Protein AF-A0A2D6QBA5-F1 (afdb_monomer_lite)

Sequence (80 aa):
MLFLALLLPQPPQEPLPTDLGTTVVTPTLSPGDQFDAPYATSVVDQAELDAKAYRTLPQALRNIPGILVQETALGHGSPY

pLDDT: mean 83.5, std 14.15, range [43.34, 96.56]

Foldseek 3Di:
DDDDDPPDPDDPDDPDPPDPDDWDCVQPVDTDDCVPRPDNDDDQDPVNCVVPVDPDPLSSCCPPPPDDRDDDDVPNPDPD

Secondary structure (DSSP, 8-state):
-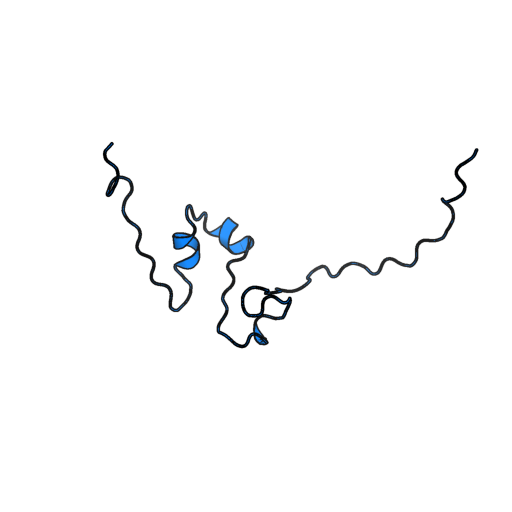----S-SPPP--PPPPS----EE-TTTSS-EEGGG-SS------HHHHHHHT-SSHHHHHTTSTT----PPPTTSS---

Structure (mmCIF, N/CA/C/O backbone):
data_AF-A0A2D6QBA5-F1
#
_entry.id   AF-A0A2D6QBA5-F1
#
loop_
_atom_site.group_PDB
_atom_site.id
_atom_site.type_symbol
_atom_site.label_atom_id
_atom_site.label_alt_id
_atom_site.label_comp_id
_atom_site.label_asym_id
_atom_site.label_entity_id
_atom_site.label_seq_id
_atom_site.pdbx_PDB_ins_code
_atom_site.Cartn_x
_atom_site.Cartn_y
_atom_site.Cartn_z
_atom_site.occupancy
_atom_site.B_iso_or_equiv
_atom_site.auth_seq_id
_atom_site.auth_comp_id
_atom_site.auth_asym_id
_atom_site.auth_atom_id
_atom_site.pdbx_PDB_model_num
ATOM 1 N N . MET A 1 1 ? -35.152 27.129 -34.914 1.00 43.34 1 MET A N 1
ATOM 2 C CA . MET A 1 1 ? -33.913 26.494 -35.408 1.00 43.34 1 MET A CA 1
ATOM 3 C C . MET A 1 1 ? -33.802 25.139 -34.738 1.00 43.34 1 MET A C 1
ATOM 5 O O . MET A 1 1 ? -33.613 25.086 -33.532 1.00 43.34 1 MET A O 1
ATOM 9 N N . LEU A 1 2 ? -34.109 24.084 -35.492 1.00 46.47 2 LEU A N 1
ATOM 10 C CA . LEU A 1 2 ? -34.358 22.734 -34.988 1.00 46.47 2 LEU A CA 1
ATOM 11 C C . LEU A 1 2 ? -33.049 21.932 -34.957 1.00 46.47 2 LEU A C 1
ATOM 13 O O . LEU A 1 2 ? -32.330 21.873 -35.951 1.00 46.47 2 LEU A O 1
ATOM 17 N N . PHE A 1 3 ? -32.769 21.348 -33.795 1.00 55.94 3 PHE A N 1
ATOM 18 C CA . PHE A 1 3 ? -31.654 20.456 -33.486 1.00 55.94 3 PHE A CA 1
ATOM 19 C C . PHE A 1 3 ? -31.697 19.208 -34.393 1.00 55.94 3 PHE A C 1
ATOM 21 O O . PHE A 1 3 ? -32.548 18.340 -34.213 1.00 55.94 3 PHE A O 1
ATOM 28 N N . LEU A 1 4 ? -30.787 19.113 -35.366 1.00 55.81 4 LEU A N 1
ATOM 29 C CA . LEU A 1 4 ? -30.648 17.976 -36.286 1.00 55.81 4 LEU A CA 1
ATOM 30 C C . LEU A 1 4 ? -29.269 17.317 -36.101 1.00 55.81 4 LEU A C 1
ATOM 32 O O . LEU A 1 4 ? -28.433 17.351 -36.996 1.00 55.81 4 LEU A O 1
ATOM 36 N N . ALA A 1 5 ? -29.000 16.767 -34.914 1.00 59.66 5 ALA A N 1
ATOM 37 C CA . ALA A 1 5 ? -27.740 16.064 -34.618 1.00 59.66 5 ALA A CA 1
ATOM 38 C C . ALA A 1 5 ? -27.938 14.651 -34.031 1.00 59.66 5 ALA A C 1
ATOM 40 O O . ALA A 1 5 ? -26.977 14.018 -33.614 1.00 59.66 5 ALA A O 1
ATOM 41 N N . LEU A 1 6 ? -29.172 14.133 -33.995 1.00 61.34 6 LEU A N 1
ATOM 42 C CA . LEU A 1 6 ? -29.532 12.961 -33.179 1.00 61.34 6 LEU A CA 1
ATOM 43 C C . LEU A 1 6 ? -29.713 11.638 -33.948 1.00 61.34 6 LEU A C 1
ATOM 45 O O . LEU A 1 6 ? -30.253 10.695 -33.383 1.00 61.34 6 LEU A O 1
ATOM 49 N N . LEU A 1 7 ? -29.272 11.536 -35.209 1.00 70.00 7 LEU A N 1
ATOM 50 C CA . LEU A 1 7 ? -29.477 10.322 -36.024 1.00 70.00 7 LEU A CA 1
ATOM 51 C C . LEU A 1 7 ? -28.200 9.648 -36.546 1.00 70.00 7 LEU A C 1
ATOM 53 O O . LEU A 1 7 ? -28.291 8.733 -37.362 1.00 70.00 7 LEU A O 1
ATOM 57 N N . LEU A 1 8 ? -27.013 10.077 -36.108 1.00 75.75 8 LEU A N 1
ATOM 58 C CA . LEU A 1 8 ? -25.791 9.353 -36.456 1.00 75.75 8 LEU A CA 1
ATOM 59 C C . LEU A 1 8 ? -25.724 8.059 -35.628 1.00 75.75 8 LEU A C 1
ATOM 61 O O . LEU A 1 8 ? -25.763 8.144 -34.394 1.00 75.75 8 LEU A O 1
ATOM 65 N N . PRO A 1 9 ? -25.624 6.875 -36.266 1.00 76.19 9 PRO A N 1
ATOM 66 C CA . PRO A 1 9 ? -25.400 5.631 -35.545 1.00 76.19 9 PRO A CA 1
ATOM 67 C C . PRO A 1 9 ? -24.116 5.778 -34.732 1.00 76.19 9 PRO A C 1
ATOM 69 O O . PRO A 1 9 ? -23.067 6.134 -35.272 1.00 76.19 9 PRO A O 1
ATOM 72 N N . GLN A 1 10 ? -24.218 5.565 -33.421 1.00 76.12 10 GLN A N 1
ATOM 73 C CA . GLN A 1 10 ? -23.038 5.539 -32.570 1.00 76.12 10 GLN A CA 1
ATOM 74 C C . GLN A 1 10 ? -22.166 4.363 -33.027 1.00 76.12 10 GLN A C 1
ATOM 76 O O . GLN A 1 10 ? -22.713 3.284 -33.289 1.00 76.12 10 GLN A O 1
ATOM 81 N N . PRO A 1 11 ? -20.842 4.552 -33.173 1.00 79.69 11 PRO A N 1
ATOM 82 C CA . PRO A 1 11 ? -19.955 3.426 -33.419 1.00 79.69 11 PRO A CA 1
ATOM 83 C C . PRO A 1 11 ? -20.175 2.379 -32.317 1.00 79.69 11 PRO A C 1
ATOM 85 O O . PRO A 1 11 ? -20.519 2.762 -31.193 1.00 79.69 11 PRO A O 1
ATOM 88 N N . PRO A 1 12 ? -20.012 1.079 -32.618 1.00 81.00 12 PRO A N 1
ATOM 89 C CA . PRO A 1 12 ? -20.129 0.039 -31.608 1.00 81.00 12 PRO A CA 1
ATOM 90 C C . PRO A 1 12 ? -19.255 0.422 -30.415 1.00 81.00 12 PRO A C 1
ATOM 92 O O . PRO A 1 12 ? -18.042 0.569 -30.556 1.00 81.00 12 PRO A O 1
ATOM 95 N N . GLN A 1 13 ? -19.876 0.657 -29.261 1.00 76.62 13 GLN A N 1
ATOM 96 C CA . GLN A 1 13 ? -19.127 0.876 -28.035 1.00 76.62 13 GLN A CA 1
ATOM 97 C C . GLN A 1 13 ? -18.510 -0.464 -27.668 1.00 76.62 13 GLN A C 1
ATOM 99 O O . GLN A 1 13 ? -19.225 -1.401 -27.308 1.00 76.62 13 GLN A O 1
ATOM 104 N N . GLU A 1 14 ? -17.191 -0.566 -27.819 1.00 77.12 14 GLU A N 1
ATOM 105 C CA . GLU A 1 14 ? -16.459 -1.697 -27.273 1.00 77.12 14 GLU A CA 1
ATOM 106 C C . GLU A 1 14 ? -16.764 -1.757 -25.772 1.00 77.12 14 GLU A C 1
ATOM 108 O O . GLU A 1 14 ? -16.670 -0.728 -25.087 1.00 77.12 14 GLU A O 1
ATOM 113 N N . PRO A 1 15 ? -17.219 -2.911 -25.257 1.00 75.81 15 PRO A N 1
ATOM 114 C CA . PRO A 1 15 ? -17.495 -3.039 -23.841 1.00 75.81 15 PRO A CA 1
ATOM 115 C C . PRO A 1 15 ? -16.209 -2.718 -23.087 1.00 75.81 15 PRO A C 1
ATOM 117 O O . PRO A 1 15 ? -15.163 -3.314 -23.348 1.00 75.81 15 PRO A O 1
ATOM 120 N N . LEU A 1 16 ? -16.292 -1.750 -22.173 1.00 71.38 16 LEU A N 1
ATOM 121 C CA . LEU A 1 16 ? -15.173 -1.417 -21.306 1.00 71.38 16 LEU A CA 1
ATOM 122 C C . LEU A 1 16 ? -14.724 -2.703 -20.596 1.00 71.38 16 LEU A C 1
ATOM 124 O O . LEU A 1 16 ? -15.586 -3.436 -20.092 1.00 71.38 16 LEU A O 1
ATOM 128 N N . PRO A 1 17 ? -13.412 -2.997 -20.558 1.00 71.94 17 PRO A N 1
ATOM 129 C CA . PRO A 1 17 ? -12.906 -4.131 -19.806 1.00 71.94 17 PRO A CA 1
ATOM 130 C C . PRO A 1 17 ? -13.448 -4.070 -18.378 1.00 71.94 17 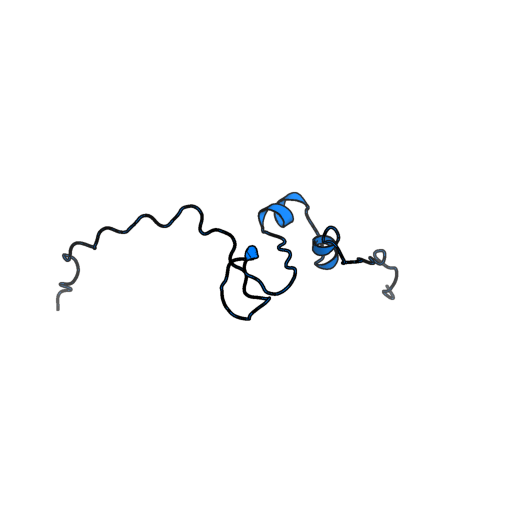PRO A C 1
ATOM 132 O O . PRO A 1 17 ? -13.388 -3.029 -17.727 1.00 71.94 17 PRO A O 1
ATOM 135 N N . THR A 1 18 ? -14.021 -5.176 -17.904 1.00 70.00 18 THR A N 1
ATOM 136 C CA . THR A 1 18 ? -14.565 -5.268 -16.538 1.00 70.00 18 THR A CA 1
ATOM 137 C C . THR A 1 18 ? -13.457 -5.202 -15.482 1.00 70.00 18 THR A C 1
ATOM 139 O O . THR A 1 18 ? -13.724 -4.854 -14.337 1.00 70.00 18 THR A O 1
ATOM 142 N N . ASP A 1 19 ? -12.218 -5.482 -15.885 1.00 73.94 19 ASP A N 1
ATOM 143 C CA . ASP A 1 19 ? -11.010 -5.331 -15.087 1.00 73.94 19 ASP A CA 1
ATOM 144 C C . ASP A 1 19 ? -9.934 -4.648 -15.944 1.00 73.94 19 ASP A C 1
ATOM 146 O O . ASP A 1 19 ? -9.613 -5.112 -17.040 1.00 73.94 19 ASP A O 1
ATOM 150 N N . LEU A 1 20 ? -9.429 -3.512 -15.465 1.00 76.44 20 LEU A N 1
ATOM 151 C CA . LEU A 1 20 ? -8.370 -2.736 -16.116 1.00 76.44 20 LEU A CA 1
ATOM 152 C C . LEU A 1 20 ? -6.978 -3.094 -15.572 1.00 76.44 20 LEU A C 1
ATOM 154 O O . LEU A 1 20 ? -5.985 -2.535 -16.036 1.00 76.44 20 LEU A O 1
ATOM 158 N N . GLY A 1 21 ? -6.898 -4.011 -14.603 1.00 81.75 21 GLY A N 1
ATOM 159 C CA . GLY A 1 21 ? -5.677 -4.307 -13.869 1.00 81.75 21 GLY A CA 1
ATOM 160 C C . GLY A 1 21 ? -5.225 -3.147 -12.975 1.00 81.75 21 GLY A C 1
ATOM 161 O O . GLY A 1 21 ? -5.798 -2.053 -12.955 1.00 81.75 21 GLY A O 1
ATOM 162 N N . THR A 1 22 ? -4.162 -3.385 -12.210 1.00 84.75 22 THR A N 1
ATOM 163 C CA . THR A 1 22 ? -3.587 -2.375 -11.315 1.00 84.75 22 THR A CA 1
ATOM 164 C C . THR A 1 22 ? -2.568 -1.529 -12.065 1.00 84.75 22 THR A C 1
ATOM 166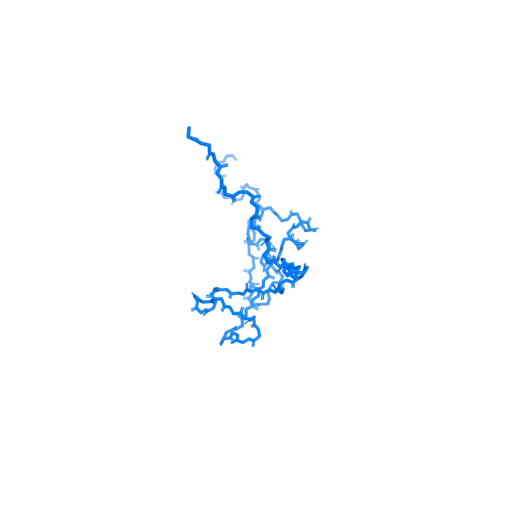 O O . THR A 1 22 ? -1.505 -2.012 -12.443 1.00 84.75 22 THR A O 1
ATOM 169 N N . THR A 1 23 ? -2.864 -0.241 -12.232 1.00 93.12 23 THR A N 1
ATOM 170 C CA . THR A 1 23 ? -1.913 0.745 -12.760 1.00 93.12 23 THR A CA 1
ATOM 171 C C . THR A 1 23 ? -1.239 1.490 -11.612 1.00 93.12 23 THR A C 1
ATOM 173 O O . THR A 1 23 ? -1.917 2.068 -10.761 1.00 93.12 23 THR A O 1
ATOM 176 N N . VAL A 1 24 ? 0.094 1.537 -11.610 1.00 94.62 24 VAL A N 1
ATOM 177 C CA . VAL A 1 24 ? 0.881 2.338 -10.664 1.00 94.62 24 VAL A CA 1
ATOM 178 C C . VAL A 1 24 ? 1.483 3.554 -11.365 1.00 94.62 24 VAL A C 1
ATOM 180 O O . VAL A 1 24 ? 1.852 3.494 -12.533 1.00 94.62 24 VAL A O 1
ATOM 183 N N . VAL A 1 25 ? 1.568 4.677 -10.647 1.00 96.44 25 VAL A N 1
ATOM 184 C CA . VAL A 1 25 ? 2.139 5.941 -11.163 1.00 96.44 25 VAL A CA 1
ATOM 185 C C . VAL A 1 25 ? 3.312 6.420 -10.306 1.00 96.44 25 VAL A C 1
ATOM 187 O O . VAL A 1 25 ? 4.257 7.019 -10.809 1.00 96.44 25 VAL A O 1
ATOM 190 N N . THR A 1 26 ? 3.295 6.120 -9.006 1.00 95.50 26 THR A N 1
ATOM 191 C CA . THR A 1 26 ? 4.303 6.544 -8.024 1.00 95.50 26 THR A CA 1
ATOM 192 C C . THR A 1 26 ? 5.766 6.263 -8.409 1.00 95.50 26 THR A C 1
ATOM 194 O O . THR A 1 26 ? 6.576 7.169 -8.223 1.00 95.50 26 THR A O 1
ATOM 197 N N . PRO A 1 27 ? 6.156 5.079 -8.930 1.00 95.50 27 PRO A N 1
ATOM 198 C CA . PRO A 1 27 ? 7.576 4.783 -9.148 1.00 95.50 27 PRO A CA 1
ATOM 199 C C . PRO A 1 27 ? 8.219 5.577 -10.299 1.00 95.50 27 PRO A C 1
ATOM 201 O O . PRO A 1 27 ? 9.434 5.766 -10.285 1.00 95.50 27 PRO A O 1
ATOM 204 N N . THR A 1 28 ? 7.442 6.040 -11.286 1.00 95.12 28 THR A N 1
ATOM 205 C CA . THR A 1 28 ? 7.964 6.653 -12.527 1.00 95.12 28 THR A CA 1
ATOM 206 C C . THR A 1 28 ? 7.312 7.986 -12.895 1.00 95.12 28 THR A C 1
ATOM 208 O O . THR A 1 28 ? 7.728 8.615 -13.865 1.00 95.12 28 THR A O 1
ATOM 211 N N . LEU A 1 29 ? 6.292 8.426 -12.150 1.00 95.25 29 LEU A N 1
ATOM 212 C CA . LEU A 1 29 ? 5.403 9.544 -12.500 1.00 95.25 29 LEU A CA 1
ATOM 213 C C . LEU A 1 29 ? 4.646 9.343 -13.827 1.00 95.25 29 LEU A C 1
ATOM 215 O O . LEU A 1 29 ? 4.062 10.286 -14.362 1.00 95.25 29 LEU A O 1
ATOM 219 N N . SER A 1 30 ? 4.627 8.116 -14.346 1.00 94.19 30 SER A N 1
ATOM 220 C CA . SER A 1 30 ? 3.896 7.709 -15.542 1.00 94.19 30 SER A CA 1
ATOM 221 C C . SER A 1 30 ? 3.067 6.456 -15.243 1.00 94.19 30 SER A C 1
ATOM 223 O O . SER A 1 30 ? 3.498 5.638 -14.432 1.00 94.19 30 SER A O 1
ATOM 225 N N . PRO A 1 31 ? 1.886 6.280 -15.863 1.00 94.19 31 PRO A N 1
ATOM 226 C CA . PRO A 1 31 ? 1.114 5.048 -15.725 1.00 94.19 31 PRO A CA 1
ATOM 227 C C . PRO A 1 31 ? 1.906 3.836 -16.226 1.00 94.19 31 PRO A C 1
ATOM 229 O O . PRO A 1 31 ? 2.451 3.877 -17.331 1.00 94.19 31 PRO A O 1
ATOM 232 N N . GLY A 1 32 ? 1.939 2.764 -15.439 1.00 92.75 32 GLY A N 1
ATOM 233 C CA . GLY A 1 32 ? 2.565 1.502 -15.821 1.00 92.75 32 GLY A CA 1
ATOM 234 C C . GLY A 1 32 ? 2.109 0.327 -14.962 1.00 92.75 32 GLY A C 1
ATOM 235 O O . GLY A 1 32 ? 1.415 0.505 -13.956 1.00 92.75 32 GLY A O 1
ATOM 236 N N . ASP A 1 33 ? 2.505 -0.874 -15.375 1.00 92.06 33 ASP A N 1
ATOM 237 C CA . ASP A 1 33 ? 2.320 -2.091 -14.590 1.00 92.06 33 ASP A CA 1
ATOM 238 C C . ASP A 1 33 ? 3.316 -2.119 -13.416 1.00 92.06 33 ASP A C 1
ATOM 240 O O . ASP A 1 33 ? 4.461 -1.671 -13.528 1.00 92.06 33 ASP A O 1
ATOM 244 N N . GLN A 1 34 ? 2.888 -2.641 -12.266 1.00 91.62 34 GLN A N 1
ATOM 245 C CA . GLN A 1 34 ? 3.744 -2.734 -11.082 1.00 91.62 34 GLN A CA 1
ATOM 246 C C . GLN A 1 34 ? 4.968 -3.643 -11.280 1.00 91.62 34 GLN A C 1
ATOM 248 O O . GLN A 1 34 ? 5.987 -3.431 -10.624 1.00 91.62 34 GLN A O 1
ATOM 253 N N . PHE A 1 35 ? 4.876 -4.651 -12.150 1.00 91.38 35 PHE A N 1
ATOM 254 C CA . PHE A 1 35 ? 5.946 -5.607 -12.429 1.00 91.38 35 PHE A CA 1
ATOM 255 C C . PHE A 1 35 ? 7.016 -5.032 -13.362 1.00 91.38 35 PHE A C 1
ATOM 257 O O . PHE A 1 35 ? 8.143 -5.524 -13.360 1.00 91.38 35 PHE A O 1
ATOM 264 N N . ASP A 1 36 ? 6.693 -3.959 -14.086 1.00 92.88 36 ASP A N 1
ATOM 265 C CA . ASP A 1 36 ? 7.631 -3.215 -14.931 1.00 92.88 36 ASP A CA 1
ATOM 266 C C . ASP A 1 36 ? 8.332 -2.071 -14.170 1.00 92.88 36 ASP A C 1
ATOM 268 O O . ASP A 1 36 ? 9.202 -1.384 -14.715 1.00 92.88 36 ASP A O 1
ATOM 272 N N . ALA A 1 37 ? 7.966 -1.836 -12.904 1.00 91.94 37 ALA A N 1
ATOM 273 C CA . ALA A 1 37 ? 8.534 -0.759 -12.107 1.00 91.94 37 ALA A CA 1
ATOM 274 C C . ALA A 1 37 ? 10.031 -1.001 -11.807 1.00 91.94 37 ALA A C 1
ATOM 276 O O . ALA A 1 37 ? 10.421 -2.095 -11.396 1.00 91.94 37 ALA A O 1
ATOM 277 N N . PRO A 1 38 ? 10.891 0.034 -11.899 1.00 94.25 38 PRO A N 1
ATOM 278 C CA . PRO A 1 38 ? 12.323 -0.095 -11.605 1.00 94.25 38 PRO A CA 1
ATOM 279 C C . PRO A 1 38 ? 12.632 -0.277 -10.107 1.00 94.25 38 PRO A C 1
ATOM 281 O O . PRO A 1 38 ? 13.783 -0.521 -9.739 1.00 94.25 38 PRO A O 1
ATOM 284 N N . TYR A 1 39 ? 11.625 -0.141 -9.237 1.00 91.88 39 TYR A N 1
ATOM 285 C CA . TYR A 1 39 ? 11.737 -0.220 -7.783 1.00 91.88 39 TYR A CA 1
ATOM 286 C C . TYR A 1 39 ? 10.633 -1.104 -7.199 1.00 91.88 39 TYR A C 1
ATOM 288 O O . TYR A 1 39 ? 9.524 -1.171 -7.735 1.00 91.88 39 TYR A O 1
ATOM 296 N N . ALA A 1 40 ? 10.918 -1.728 -6.053 1.00 93.50 40 ALA A N 1
ATOM 297 C CA . ALA A 1 40 ? 9.920 -2.483 -5.305 1.00 93.50 40 ALA A CA 1
ATOM 298 C C . ALA A 1 40 ? 8.729 -1.580 -4.949 1.00 93.50 40 ALA A C 1
ATOM 300 O O . ALA A 1 40 ? 8.892 -0.537 -4.316 1.00 93.50 40 ALA A O 1
ATOM 301 N N . THR A 1 41 ? 7.537 -2.000 -5.365 1.00 93.81 41 THR A N 1
ATOM 302 C CA . THR A 1 41 ? 6.288 -1.259 -5.182 1.00 93.81 41 THR A CA 1
ATOM 303 C C . THR A 1 41 ? 5.303 -2.124 -4.398 1.00 93.81 41 THR A C 1
ATOM 305 O O . THR A 1 41 ? 5.300 -3.348 -4.512 1.00 93.81 41 THR A O 1
ATOM 308 N N . SER A 1 42 ? 4.481 -1.506 -3.554 1.00 95.19 42 SER A N 1
ATOM 309 C CA . SER A 1 42 ? 3.382 -2.169 -2.847 1.00 95.19 42 SER A CA 1
ATOM 310 C C . SER A 1 42 ? 2.143 -1.291 -2.930 1.00 95.19 42 SER A C 1
ATOM 312 O O . SER A 1 42 ? 2.246 -0.067 -2.851 1.00 95.19 42 SER A O 1
ATOM 314 N N . VAL A 1 43 ? 0.985 -1.920 -3.104 1.00 94.69 43 VAL A N 1
ATOM 315 C CA . VAL A 1 43 ? -0.306 -1.246 -3.250 1.00 94.69 43 VAL A CA 1
ATOM 316 C C . VAL A 1 43 ? -1.222 -1.727 -2.133 1.00 94.69 43 VAL A C 1
ATOM 318 O O . VAL A 1 43 ? -1.336 -2.927 -1.909 1.00 94.69 43 VAL A O 1
ATOM 321 N N . VAL A 1 44 ? -1.858 -0.783 -1.442 1.00 94.88 44 VAL A N 1
ATOM 322 C CA . VAL A 1 44 ? -2.999 -1.051 -0.561 1.00 94.88 44 VAL A CA 1
ATOM 323 C C . VAL A 1 44 ? -4.233 -0.586 -1.321 1.00 94.88 44 VAL A C 1
ATOM 325 O O . VAL A 1 44 ? -4.367 0.609 -1.591 1.00 94.88 44 VAL A O 1
ATOM 328 N N . ASP A 1 45 ? -5.080 -1.526 -1.727 1.00 92.94 45 ASP A N 1
ATOM 329 C CA . ASP A 1 45 ? -6.261 -1.245 -2.541 1.00 92.94 45 ASP A CA 1
ATOM 330 C C . ASP A 1 45 ? -7.518 -1.001 -1.688 1.00 92.94 45 ASP A C 1
ATOM 332 O O . ASP A 1 45 ? -7.517 -1.126 -0.460 1.00 92.94 45 ASP A O 1
ATOM 336 N N . GLN A 1 46 ? -8.615 -0.625 -2.352 1.00 91.81 46 GLN A N 1
ATOM 337 C CA . GLN A 1 46 ? -9.882 -0.344 -1.677 1.00 91.81 46 GLN A CA 1
ATOM 338 C C . GLN A 1 46 ? -10.431 -1.575 -0.940 1.00 91.81 46 GLN A C 1
ATOM 340 O O . GLN A 1 46 ? -10.953 -1.440 0.164 1.00 91.81 46 GLN A O 1
ATOM 345 N N . ALA A 1 47 ? -10.279 -2.771 -1.517 1.00 91.56 47 ALA A N 1
ATOM 346 C CA . ALA A 1 47 ? -10.777 -4.001 -0.915 1.00 91.56 47 ALA A CA 1
ATOM 347 C C . ALA A 1 47 ? -10.060 -4.311 0.409 1.00 91.56 47 ALA A C 1
ATOM 349 O O . ALA A 1 47 ? -10.704 -4.714 1.380 1.00 91.56 47 ALA A O 1
ATOM 350 N N . GLU A 1 48 ? -8.746 -4.075 0.492 1.00 93.94 48 GLU A N 1
ATOM 351 C CA . GLU A 1 48 ? -8.007 -4.209 1.745 1.00 93.94 48 GLU A CA 1
ATOM 352 C C . GLU A 1 48 ? -8.441 -3.167 2.785 1.00 93.94 48 GLU A C 1
ATOM 354 O O . GLU A 1 48 ? -8.624 -3.514 3.960 1.00 93.94 48 GLU A O 1
ATOM 359 N N . LEU A 1 49 ? -8.613 -1.904 2.378 1.00 93.62 49 LEU A N 1
ATOM 360 C CA . LEU A 1 49 ? -9.045 -0.836 3.284 1.00 93.62 49 LEU A CA 1
ATOM 361 C C . LEU A 1 49 ? -10.423 -1.136 3.891 1.00 93.62 49 LEU A C 1
ATOM 363 O O . LEU A 1 49 ? -10.594 -1.011 5.109 1.00 93.62 49 LEU A O 1
ATOM 367 N N . ASP A 1 50 ? -11.365 -1.597 3.067 1.00 93.06 50 ASP A N 1
ATOM 368 C CA . ASP A 1 50 ? -12.721 -1.952 3.492 1.00 93.06 50 ASP A CA 1
ATOM 369 C C . ASP A 1 50 ? -12.723 -3.162 4.435 1.00 93.06 50 ASP A C 1
ATOM 371 O O . ASP A 1 50 ? -13.461 -3.192 5.422 1.00 93.06 50 ASP A O 1
ATOM 375 N N . ALA A 1 51 ? -11.859 -4.148 4.179 1.00 94.62 51 ALA A N 1
ATOM 376 C CA . ALA A 1 51 ? -11.782 -5.363 4.982 1.00 94.62 51 ALA A CA 1
ATOM 377 C C . ALA A 1 51 ? -11.168 -5.143 6.374 1.00 94.62 51 ALA A C 1
ATOM 379 O O . ALA A 1 51 ? -11.522 -5.850 7.321 1.00 94.62 51 ALA A O 1
ATOM 380 N N . LYS A 1 52 ? -10.217 -4.208 6.514 1.00 90.38 52 LYS A N 1
ATOM 381 C CA . LYS A 1 52 ? -9.387 -4.090 7.729 1.00 90.38 52 LYS A CA 1
ATOM 382 C C . LYS A 1 52 ? -9.684 -2.879 8.609 1.00 90.38 52 LYS A C 1
ATOM 384 O O . LYS A 1 52 ? -9.091 -2.776 9.683 1.00 90.38 52 LYS A O 1
ATOM 389 N N . ALA A 1 53 ? -10.623 -2.016 8.209 1.00 87.38 53 ALA A N 1
ATOM 390 C CA . ALA A 1 53 ? -11.127 -0.890 9.004 1.00 87.38 53 ALA A CA 1
ATOM 391 C C . ALA A 1 53 ? -10.010 -0.054 9.669 1.00 87.38 53 ALA A C 1
ATOM 393 O O . ALA A 1 53 ? -10.119 0.356 10.832 1.00 87.38 53 ALA A O 1
ATOM 394 N N . TYR A 1 54 ? -8.910 0.170 8.942 1.00 91.56 54 TYR A N 1
ATOM 395 C CA . TYR A 1 54 ? -7.786 0.966 9.423 1.00 91.56 54 TYR A CA 1
ATOM 396 C C . TYR A 1 54 ? -8.244 2.394 9.738 1.00 91.56 54 TYR A C 1
ATOM 398 O O . TYR A 1 54 ? -9.000 3.004 8.984 1.00 91.56 54 TYR A O 1
ATOM 406 N N . ARG A 1 55 ? -7.777 2.948 10.859 1.00 89.75 55 ARG A N 1
ATOM 407 C CA . ARG A 1 55 ? -8.138 4.304 11.305 1.00 89.75 55 ARG A CA 1
ATOM 408 C C . ARG A 1 55 ? -7.114 5.354 10.895 1.00 89.75 55 ARG A C 1
ATOM 410 O O . ARG A 1 55 ? -7.408 6.544 10.954 1.00 89.75 55 ARG A O 1
ATOM 417 N N . THR A 1 56 ? -5.909 4.928 10.525 1.00 90.62 56 THR A N 1
ATOM 418 C CA . THR A 1 56 ? -4.800 5.810 10.156 1.00 90.62 56 THR A CA 1
ATOM 419 C C . THR A 1 56 ? -4.011 5.233 8.983 1.00 90.62 56 THR A C 1
ATOM 421 O O . THR A 1 56 ? -4.024 4.027 8.735 1.00 90.62 56 THR A O 1
ATOM 424 N N . LEU A 1 57 ? -3.284 6.094 8.266 1.00 92.62 57 LEU A N 1
ATOM 425 C CA . LEU A 1 57 ? -2.417 5.657 7.172 1.00 92.62 57 LEU A CA 1
ATOM 426 C C . LEU A 1 57 ? -1.287 4.719 7.646 1.00 92.62 57 LEU A C 1
ATOM 428 O O . LEU A 1 57 ? -1.107 3.682 7.014 1.00 92.62 57 LEU A O 1
ATOM 432 N N . PRO A 1 58 ? -0.563 4.981 8.758 1.00 92.94 58 PRO A N 1
ATOM 433 C CA . PRO A 1 58 ? 0.448 4.041 9.244 1.00 92.94 58 PRO A CA 1
ATOM 434 C C . PRO A 1 58 ? -0.113 2.637 9.500 1.00 92.94 58 PRO A C 1
ATOM 436 O O . PRO A 1 58 ? 0.528 1.657 9.140 1.00 92.94 58 PRO A O 1
ATOM 439 N N . GLN A 1 59 ? -1.339 2.520 10.024 1.00 93.31 59 GLN A N 1
ATOM 440 C CA . GLN A 1 59 ? -1.990 1.217 10.209 1.00 93.31 59 GLN A CA 1
ATOM 441 C C . GLN A 1 59 ? -2.154 0.450 8.893 1.00 93.31 59 GLN A C 1
ATOM 443 O O . GLN A 1 59 ? -1.891 -0.752 8.862 1.00 93.31 59 GLN A O 1
ATOM 448 N N . ALA A 1 60 ? -2.534 1.137 7.813 1.00 95.50 60 ALA A N 1
ATOM 449 C CA . ALA A 1 60 ? -2.691 0.525 6.496 1.00 95.50 60 ALA A CA 1
ATOM 450 C C . ALA A 1 60 ? -1.363 0.001 5.922 1.00 95.50 60 ALA A C 1
ATOM 452 O O . ALA A 1 60 ? -1.340 -1.004 5.220 1.00 95.50 60 ALA A O 1
ATOM 453 N N . LEU A 1 61 ? -0.243 0.636 6.273 1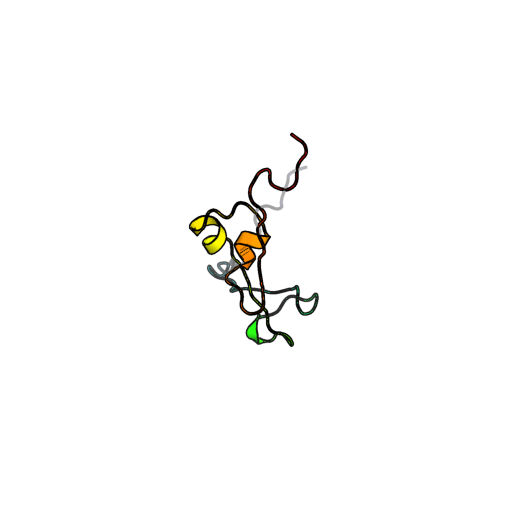.00 95.69 61 LEU A N 1
ATOM 454 C CA . LEU A 1 61 ? 1.086 0.281 5.769 1.00 95.69 61 LEU A CA 1
ATOM 455 C C . LEU A 1 61 ? 1.787 -0.815 6.590 1.00 95.69 61 LEU A C 1
ATOM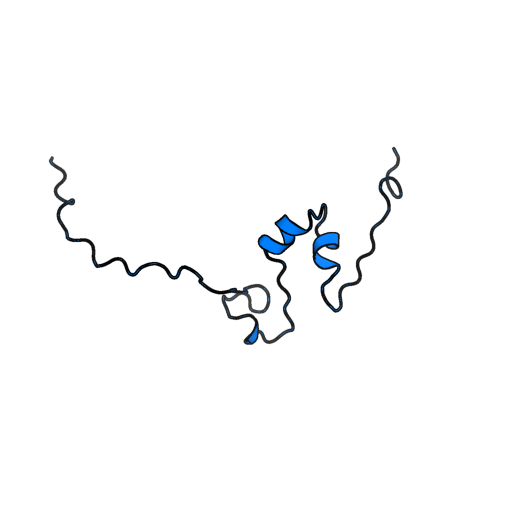 457 O O . LEU A 1 61 ? 2.827 -1.321 6.176 1.00 95.69 61 LEU A O 1
ATOM 461 N N . ARG A 1 62 ? 1.236 -1.214 7.744 1.00 93.69 62 ARG A N 1
ATOM 462 C CA . ARG A 1 62 ? 1.933 -2.059 8.735 1.00 93.69 62 ARG A CA 1
ATOM 463 C C . ARG A 1 62 ? 2.298 -3.469 8.262 1.00 93.69 62 ARG A C 1
ATOM 465 O O . ARG A 1 62 ? 3.138 -4.110 8.882 1.00 93.69 62 ARG A O 1
ATOM 472 N N . ASN A 1 63 ? 1.624 -3.975 7.229 1.00 93.88 63 ASN A N 1
ATOM 473 C CA . ASN A 1 63 ? 1.877 -5.316 6.691 1.00 93.88 63 ASN A CA 1
ATOM 474 C C . ASN A 1 63 ? 2.799 -5.286 5.459 1.00 93.88 63 ASN A C 1
ATOM 476 O O . ASN A 1 63 ? 3.058 -6.337 4.876 1.00 93.88 63 ASN A O 1
ATOM 480 N N . ILE A 1 64 ? 3.274 -4.107 5.041 1.00 96.56 64 ILE A N 1
ATOM 481 C CA . ILE A 1 64 ? 4.158 -3.966 3.884 1.00 96.56 64 ILE A CA 1
ATOM 482 C C . ILE A 1 64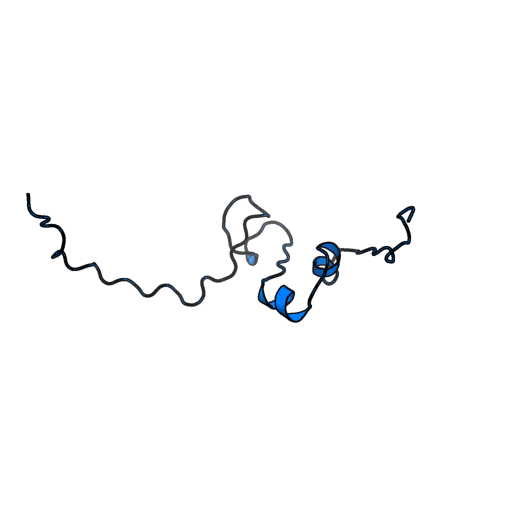 ? 5.602 -4.282 4.307 1.00 96.56 64 ILE A C 1
ATOM 484 O O . ILE A 1 64 ? 6.099 -3.705 5.280 1.00 96.56 64 ILE A O 1
ATOM 488 N N . PRO A 1 65 ? 6.310 -5.167 3.583 1.00 96.56 65 PRO A N 1
ATOM 489 C CA . PRO A 1 65 ? 7.712 -5.461 3.854 1.00 96.56 65 PRO A CA 1
ATOM 490 C C . PRO A 1 65 ? 8.587 -4.203 3.855 1.00 96.56 65 PRO A C 1
ATOM 492 O O . PRO A 1 65 ? 8.466 -3.339 2.993 1.00 96.56 65 PRO A O 1
ATOM 495 N N . GLY A 1 66 ? 9.500 -4.114 4.821 1.00 95.69 66 GLY A N 1
ATOM 496 C CA . GLY A 1 66 ? 10.402 -2.967 4.957 1.00 95.69 66 GLY A CA 1
ATOM 497 C C . GLY A 1 66 ? 9.786 -1.741 5.640 1.00 95.69 66 GLY A C 1
ATOM 498 O O . GLY A 1 66 ? 10.505 -0.769 5.863 1.00 95.69 66 GLY A O 1
ATOM 499 N N . ILE A 1 67 ? 8.505 -1.784 6.028 1.00 96.06 67 ILE A N 1
ATOM 500 C CA . ILE A 1 67 ? 7.861 -0.727 6.814 1.00 96.06 67 ILE A CA 1
ATOM 501 C C . ILE A 1 67 ? 7.771 -1.149 8.283 1.00 96.06 67 ILE A C 1
ATOM 503 O O . ILE A 1 67 ? 7.187 -2.175 8.623 1.00 96.06 67 ILE A O 1
ATOM 507 N N . LEU A 1 68 ? 8.326 -0.318 9.169 1.00 95.00 68 LEU A N 1
ATOM 508 C CA . LEU A 1 68 ? 8.101 -0.399 10.609 1.00 95.00 68 LEU A CA 1
ATOM 509 C C . LEU A 1 68 ? 7.105 0.688 11.012 1.00 95.00 68 LEU A C 1
ATOM 511 O O . LEU A 1 68 ? 7.356 1.875 10.807 1.00 95.00 68 LEU A O 1
ATOM 515 N N . VAL A 1 69 ? 5.992 0.282 11.614 1.00 92.62 69 VAL A N 1
ATOM 516 C CA . VAL A 1 69 ? 4.970 1.203 12.116 1.00 92.62 69 VAL A CA 1
ATOM 517 C C . VAL A 1 69 ? 5.065 1.278 13.630 1.00 92.62 69 VAL A C 1
ATOM 519 O O . VAL A 1 69 ? 4.980 0.259 14.312 1.00 92.62 69 VAL A O 1
ATOM 522 N N . GLN A 1 70 ? 5.216 2.494 14.151 1.00 89.44 70 GLN A N 1
ATOM 523 C CA . GLN A 1 70 ? 5.146 2.767 15.580 1.00 89.44 70 GLN A CA 1
ATOM 524 C C . GLN A 1 70 ? 3.888 3.582 15.873 1.00 89.44 70 GLN A C 1
ATOM 526 O O . GLN A 1 70 ? 3.791 4.754 15.513 1.00 89.44 70 GLN A O 1
ATOM 531 N N . GLU A 1 71 ? 2.930 2.956 16.546 1.00 83.25 71 GLU A N 1
ATOM 532 C CA . GLU A 1 71 ? 1.746 3.641 17.056 1.00 83.25 71 GLU A CA 1
ATOM 533 C C . GLU A 1 71 ? 2.002 4.100 18.491 1.00 83.25 71 GLU A C 1
ATOM 535 O O . GLU A 1 71 ? 2.501 3.345 19.327 1.00 83.25 71 GLU A O 1
ATOM 540 N N . THR A 1 72 ? 1.659 5.350 18.786 1.00 78.44 72 THR A N 1
ATOM 541 C CA . THR A 1 72 ? 1.534 5.820 20.164 1.00 78.44 72 THR A CA 1
ATOM 542 C C . THR A 1 72 ? 0.108 5.562 20.638 1.00 78.44 72 THR A C 1
ATOM 544 O O . THR A 1 72 ? -0.848 5.660 19.866 1.00 78.44 72 THR A O 1
ATOM 547 N N . ALA A 1 73 ? -0.054 5.203 21.912 1.00 72.00 73 ALA A N 1
ATOM 548 C CA . ALA A 1 73 ? -1.385 5.030 22.476 1.00 72.00 73 ALA A CA 1
ATOM 549 C C . ALA A 1 73 ? -2.163 6.358 22.439 1.00 72.00 73 ALA A C 1
ATOM 551 O O . ALA A 1 73 ? -1.588 7.441 22.603 1.00 72.00 73 ALA A O 1
ATOM 552 N N . LEU A 1 74 ? -3.483 6.265 22.262 1.00 67.75 74 LEU A N 1
ATOM 553 C CA . LEU A 1 74 ? -4.398 7.395 22.436 1.00 67.75 74 LEU A CA 1
ATOM 554 C C . LEU A 1 74 ? -4.125 8.061 23.797 1.00 67.75 74 LEU A C 1
ATOM 556 O O . LEU A 1 74 ? -4.176 7.399 24.828 1.00 67.75 74 LEU A O 1
ATOM 560 N N . GLY A 1 75 ? -3.803 9.358 23.789 1.00 66.44 75 GLY A N 1
ATOM 561 C CA . GLY A 1 75 ? -3.523 10.140 25.003 1.00 66.44 75 GLY A CA 1
ATOM 562 C C . GLY A 1 75 ? -2.059 10.169 25.461 1.00 66.44 75 GLY A C 1
ATOM 563 O O . GLY A 1 75 ? -1.734 10.898 26.388 1.00 66.44 75 GLY A O 1
ATOM 564 N N . HIS A 1 76 ? -1.139 9.461 24.800 1.00 67.06 76 HIS A N 1
ATOM 565 C CA . HIS A 1 76 ? 0.264 9.384 25.240 1.00 67.06 76 HIS A CA 1
ATOM 566 C C . HIS A 1 76 ? 1.159 10.549 24.756 1.00 67.06 76 HIS A C 1
ATOM 568 O O . HIS A 1 76 ? 2.376 10.516 24.931 1.00 67.06 76 HIS A O 1
ATOM 574 N N . GLY A 1 77 ? 0.567 11.574 24.131 1.00 61.56 77 GLY A N 1
ATOM 575 C CA . GLY A 1 77 ? 1.278 12.745 23.598 1.00 61.56 77 GLY A CA 1
ATOM 576 C C . GLY A 1 77 ? 0.441 14.025 23.505 1.00 61.56 77 GLY A C 1
ATOM 577 O O . GLY A 1 77 ? 0.864 14.972 22.851 1.00 61.56 77 GLY A O 1
ATOM 578 N N . SER A 1 78 ? -0.738 14.065 24.132 1.00 53.41 78 SER A N 1
ATOM 579 C CA . SER A 1 78 ? -1.613 15.241 24.138 1.00 53.41 78 SER A CA 1
ATOM 580 C C . SER A 1 78 ? -1.800 15.739 25.572 1.00 53.41 78 SER A C 1
ATOM 582 O O . SER A 1 78 ? -2.154 14.925 26.422 1.00 53.41 78 SER A O 1
ATOM 584 N N . PRO A 1 79 ? -1.611 17.039 25.865 1.00 49.31 79 PRO A N 1
ATOM 585 C CA . PRO A 1 79 ? -2.007 17.623 27.138 1.00 49.31 79 PRO A CA 1
ATOM 586 C C . PRO A 1 79 ? -3.527 17.863 27.132 1.00 49.31 79 PRO A C 1
ATOM 588 O O . PRO A 1 79 ? -3.969 18.984 26.898 1.00 49.31 79 PRO A O 1
ATOM 591 N N . TYR A 1 80 ? -4.317 16.806 27.342 1.00 54.16 80 TYR A N 1
ATOM 592 C CA . TYR A 1 80 ? -5.728 16.879 27.747 1.00 54.16 80 TYR A CA 1
ATOM 593 C C . TYR A 1 80 ? -6.027 15.771 28.751 1.00 54.16 80 TYR A C 1
ATOM 595 O O . TYR A 1 80 ? -5.715 14.603 28.428 1.00 54.16 80 TYR A O 1
#

Radius of gyration: 22.71 Å; chains: 1; bounding box: 47×32×64 Å